Protein AF-A0A1Q6UJ00-F1 (afdb_monomer_lite)

Sequence (138 aa):
MRLLMGARNVKLKDIADATSCSISAVSTWKRGRLPRSYKTISKLARVLRVSEEFLVNGQNGCVVFANESAFGGKAEENRGEFSERAAAREVGLIFDALSMRASETADGYARLRERLLSAFPETAGCAGSPVAAETAEI

Structure (mmCIF, N/CA/C/O backbone):
data_AF-A0A1Q6UJ00-F1
#
_entry.id   AF-A0A1Q6UJ00-F1
#
loop_
_atom_site.group_PDB
_atom_site.id
_atom_site.type_symbol
_atom_site.label_atom_id
_atom_site.label_alt_id
_atom_site.label_comp_id
_atom_site.label_asym_id
_atom_site.label_entity_id
_atom_site.label_seq_id
_atom_site.pdbx_PDB_ins_code
_atom_site.Cartn_x
_atom_site.Cartn_y
_atom_site.Cartn_z
_atom_site.occupancy
_atom_site.B_iso_or_equiv
_atom_site.auth_seq_id
_atom_site.auth_comp_id
_atom_site.auth_asym_id
_atom_site.auth_atom_id
_atom_site.pdbx_PDB_model_num
ATOM 1 N N . MET A 1 1 ? 2.339 -0.827 -12.202 1.00 78.19 1 MET A N 1
ATOM 2 C CA . MET A 1 1 ? 2.736 0.009 -13.365 1.00 78.19 1 MET A CA 1
ATOM 3 C C . MET A 1 1 ? 1.602 0.209 -14.377 1.00 78.19 1 MET A C 1
ATOM 5 O O . MET A 1 1 ? 1.352 1.351 -14.736 1.00 78.19 1 MET A O 1
ATOM 9 N N . ARG A 1 2 ? 0.887 -0.847 -14.817 1.00 83.19 2 ARG A N 1
ATOM 10 C CA . ARG A 1 2 ? -0.216 -0.734 -15.807 1.00 83.19 2 ARG A CA 1
ATOM 11 C C . ARG A 1 2 ? -1.270 0.325 -15.441 1.00 83.19 2 ARG A C 1
ATOM 13 O O . ARG A 1 2 ? -1.608 1.147 -16.283 1.00 83.19 2 ARG A O 1
ATOM 20 N N . LEU A 1 3 ? -1.721 0.338 -14.184 1.00 83.25 3 LEU A N 1
ATOM 21 C CA . LEU A 1 3 ? -2.711 1.301 -13.684 1.00 83.25 3 LEU A CA 1
ATOM 22 C C . LEU A 1 3 ? -2.220 2.754 -13.766 1.00 83.25 3 LEU A C 1
ATOM 24 O O . LEU A 1 3 ? -2.943 3.614 -14.252 1.00 83.25 3 LEU A O 1
ATOM 28 N N . LEU A 1 4 ? -0.968 3.018 -13.378 1.00 85.94 4 LEU A N 1
ATOM 29 C CA . LEU A 1 4 ? -0.371 4.359 -13.460 1.00 85.94 4 LEU A CA 1
ATOM 30 C C . LEU A 1 4 ? -0.255 4.853 -14.906 1.00 85.94 4 LEU A C 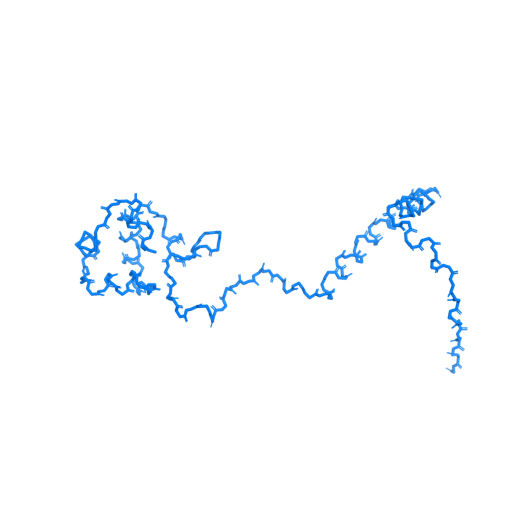1
ATOM 32 O O . LEU A 1 4 ? -0.458 6.034 -15.165 1.00 85.94 4 LEU A O 1
ATOM 36 N N . MET A 1 5 ? 0.054 3.952 -15.844 1.00 86.69 5 MET A N 1
ATOM 37 C CA . MET A 1 5 ? 0.098 4.284 -17.270 1.00 86.69 5 MET A CA 1
ATOM 38 C C . MET A 1 5 ? -1.290 4.647 -17.805 1.00 86.69 5 MET A C 1
ATOM 40 O O . MET A 1 5 ? -1.416 5.642 -18.511 1.00 86.69 5 MET A O 1
ATOM 44 N N . GLY A 1 6 ? -2.325 3.883 -17.431 1.00 84.25 6 GLY A N 1
ATOM 45 C CA . GLY A 1 6 ? -3.713 4.171 -17.804 1.00 84.25 6 GLY A CA 1
ATOM 46 C C . GLY A 1 6 ? -4.211 5.495 -17.224 1.00 84.25 6 GLY A C 1
ATOM 47 O O . GLY A 1 6 ? -4.695 6.343 -17.966 1.00 84.25 6 GLY A O 1
ATOM 48 N N . ALA A 1 7 ? -3.996 5.719 -15.925 1.00 85.81 7 ALA A N 1
ATOM 49 C CA . ALA A 1 7 ? -4.415 6.937 -15.231 1.00 85.81 7 ALA A CA 1
ATOM 50 C C . ALA A 1 7 ? -3.755 8.214 -15.781 1.00 85.81 7 ALA A C 1
ATOM 52 O O . ALA A 1 7 ? -4.310 9.301 -15.654 1.00 8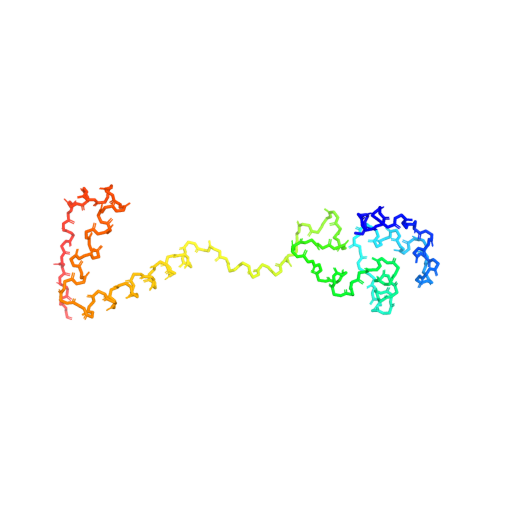5.81 7 ALA A O 1
ATOM 53 N N . ARG A 1 8 ? -2.565 8.098 -16.384 1.00 84.44 8 ARG A N 1
ATOM 54 C CA . ARG A 1 8 ? -1.801 9.239 -16.916 1.00 84.44 8 ARG A CA 1
ATOM 55 C C . ARG A 1 8 ? -1.739 9.292 -18.436 1.00 84.44 8 ARG A C 1
ATOM 57 O O . ARG A 1 8 ? -1.058 10.162 -18.968 1.00 84.44 8 ARG A O 1
ATOM 64 N N . ASN A 1 9 ? -2.427 8.377 -19.118 1.00 87.94 9 ASN A N 1
ATOM 65 C CA . ASN A 1 9 ? -2.415 8.248 -20.575 1.00 87.94 9 ASN A CA 1
ATOM 66 C C . ASN A 1 9 ? -0.986 8.197 -21.163 1.00 87.94 9 ASN A C 1
ATOM 68 O O . ASN A 1 9 ? -0.684 8.811 -22.182 1.00 87.94 9 ASN A O 1
ATOM 72 N N . VAL A 1 10 ? -0.084 7.480 -20.483 1.00 89.44 10 VAL A N 1
ATOM 73 C CA . VAL A 1 10 ? 1.325 7.346 -20.886 1.00 89.44 10 VAL A CA 1
ATOM 74 C C . VAL A 1 10 ? 1.518 6.025 -21.626 1.00 89.44 10 VAL A C 1
ATOM 76 O O . VAL A 1 10 ? 1.162 4.960 -21.110 1.00 89.44 10 VAL A O 1
ATOM 79 N N . LYS A 1 11 ? 2.130 6.059 -22.816 1.00 92.06 11 LYS A N 1
ATOM 80 C CA . LYS A 1 11 ? 2.432 4.857 -23.607 1.00 92.06 11 LYS A CA 1
ATOM 81 C C . LYS A 1 11 ? 3.821 4.311 -23.278 1.00 92.06 11 LYS A C 1
ATOM 83 O O . LYS A 1 11 ? 4.687 4.989 -22.736 1.00 92.06 11 LYS A O 1
ATOM 88 N N . LEU A 1 12 ? 4.059 3.047 -23.641 1.00 90.75 12 LEU A N 1
ATOM 89 C CA . LEU A 1 12 ? 5.365 2.395 -23.454 1.00 90.75 12 LEU A CA 1
ATOM 90 C C . LEU A 1 12 ? 6.505 3.153 -24.147 1.00 90.75 12 LEU A C 1
ATOM 92 O O . LEU A 1 12 ? 7.602 3.220 -23.600 1.00 90.75 12 LEU A O 1
ATOM 96 N N . LYS A 1 13 ? 6.228 3.719 -25.328 1.00 92.31 13 LYS A N 1
ATOM 97 C CA . LYS A 1 13 ? 7.190 4.505 -26.103 1.00 92.31 13 LYS A CA 1
ATOM 98 C C . LYS A 1 13 ? 7.609 5.772 -25.352 1.00 92.31 13 LYS A C 1
ATOM 100 O O . LYS A 1 13 ? 8.797 5.998 -25.188 1.00 92.31 13 LYS A O 1
ATOM 105 N N . ASP A 1 14 ? 6.653 6.500 -24.783 1.00 90.81 14 ASP A N 1
ATOM 106 C CA . ASP A 1 14 ? 6.925 7.738 -24.041 1.00 90.81 14 ASP A CA 1
ATOM 107 C C . ASP A 1 14 ? 7.828 7.483 -22.822 1.00 90.81 14 ASP A C 1
ATOM 109 O O . ASP A 1 14 ? 8.736 8.257 -22.524 1.00 90.81 14 ASP A O 1
ATOM 113 N N . ILE A 1 15 ? 7.624 6.354 -22.132 1.00 90.88 15 ILE A N 1
ATOM 114 C CA . ILE A 1 15 ? 8.477 5.943 -21.005 1.00 90.88 15 ILE A CA 1
ATOM 115 C C . ILE A 1 15 ? 9.867 5.535 -21.498 1.00 90.88 15 ILE A C 1
ATOM 117 O O . ILE A 1 15 ? 10.857 5.859 -20.844 1.00 90.88 15 ILE A O 1
ATOM 121 N N . ALA A 1 16 ? 9.958 4.825 -22.623 1.00 92.62 16 ALA A N 1
ATOM 122 C CA . ALA A 1 16 ? 11.230 4.416 -23.216 1.00 92.62 16 ALA A CA 1
ATOM 123 C C . ALA A 1 16 ? 12.077 5.641 -23.591 1.00 92.62 16 ALA A C 1
ATOM 125 O O . ALA A 1 16 ? 13.228 5.748 -23.160 1.00 92.62 16 ALA A O 1
ATOM 126 N N . ASP A 1 17 ? 11.461 6.609 -24.270 1.00 92.44 17 ASP A N 1
ATOM 127 C CA . ASP A 1 17 ? 12.096 7.857 -24.689 1.00 92.44 17 ASP A CA 1
ATOM 128 C C . ASP A 1 17 ? 12.554 8.672 -23.465 1.00 92.44 17 ASP A C 1
ATOM 130 O O . ASP A 1 17 ? 13.722 9.055 -23.358 1.00 92.44 17 ASP A O 1
ATOM 134 N N . ALA A 1 18 ? 11.683 8.842 -22.465 1.00 89.19 18 ALA A N 1
ATOM 135 C CA . ALA A 1 18 ? 11.997 9.615 -21.264 1.00 89.19 18 ALA A CA 1
ATOM 136 C C . ALA A 1 18 ? 13.030 8.947 -20.335 1.00 89.19 18 ALA A C 1
ATOM 138 O O . ALA A 1 18 ? 13.800 9.629 -19.654 1.00 89.19 18 ALA A O 1
ATOM 139 N N . THR A 1 19 ? 13.079 7.612 -20.289 1.00 89.69 19 THR A N 1
ATOM 140 C CA . THR A 1 19 ? 14.076 6.874 -19.493 1.00 89.69 19 THR A CA 1
ATOM 141 C C . THR A 1 19 ? 15.386 6.639 -20.244 1.00 89.69 19 THR A C 1
ATOM 143 O O . THR A 1 19 ? 16.394 6.322 -19.605 1.00 89.69 19 THR A O 1
ATOM 146 N N . SER A 1 20 ? 15.413 6.889 -21.558 1.00 90.56 20 SER A N 1
ATOM 147 C CA . SER A 1 20 ? 16.519 6.543 -22.462 1.00 90.56 20 SER A CA 1
ATOM 148 C C . SER A 1 20 ? 16.809 5.035 -22.453 1.00 90.56 20 SER A C 1
ATOM 150 O O . SER A 1 20 ? 17.962 4.611 -22.450 1.00 90.56 20 SER A O 1
ATOM 152 N N . CYS A 1 21 ? 15.753 4.223 -22.365 1.00 90.56 21 CYS A N 1
ATOM 153 C CA . CYS A 1 21 ? 15.822 2.765 -22.278 1.00 90.56 21 CYS A CA 1
ATOM 154 C C . CYS A 1 21 ? 15.016 2.121 -23.408 1.00 90.56 21 CYS A C 1
ATOM 156 O O . CYS A 1 21 ? 14.133 2.741 -23.991 1.00 90.56 21 CYS A O 1
ATOM 158 N N . SER A 1 22 ? 15.290 0.852 -23.715 1.00 92.25 22 SER A N 1
ATOM 159 C CA . SER A 1 22 ? 14.559 0.146 -24.767 1.00 92.25 22 SER A CA 1
ATOM 160 C C . SER A 1 22 ? 13.097 -0.112 -24.384 1.00 92.25 22 SER A C 1
ATOM 162 O O . SER A 1 22 ? 12.766 -0.360 -23.221 1.00 92.25 22 SER A O 1
ATOM 164 N N . ILE A 1 23 ? 12.213 -0.172 -25.384 1.00 91.06 23 ILE A N 1
ATOM 165 C CA . ILE A 1 23 ? 10.806 -0.573 -25.192 1.00 91.06 23 ILE A CA 1
ATOM 166 C C . ILE A 1 23 ? 10.717 -1.967 -24.545 1.00 91.06 23 ILE A C 1
ATOM 168 O O . ILE A 1 23 ? 9.839 -2.212 -23.717 1.00 91.06 23 ILE A O 1
ATOM 172 N N . SER A 1 24 ? 11.655 -2.872 -24.854 1.00 90.31 24 SER A N 1
ATOM 173 C CA . SER A 1 24 ? 11.743 -4.197 -24.226 1.00 90.31 24 SER A CA 1
ATOM 174 C C . SER A 1 24 ? 12.031 -4.125 -22.721 1.00 90.31 24 SER A C 1
ATOM 176 O O . SER A 1 24 ? 11.422 -4.869 -21.944 1.00 90.31 24 SER A O 1
ATOM 178 N N . ALA A 1 25 ? 12.886 -3.195 -22.283 1.00 89.12 25 ALA A N 1
ATOM 179 C CA . ALA A 1 25 ? 13.145 -2.950 -20.868 1.00 89.12 25 ALA A CA 1
ATOM 180 C C . ALA A 1 25 ? 11.880 -2.429 -20.172 1.00 89.12 25 ALA A C 1
ATOM 182 O O . ALA A 1 25 ? 11.441 -3.012 -19.180 1.00 89.12 25 ALA A O 1
ATOM 183 N N . VAL A 1 26 ? 11.212 -1.427 -20.754 1.00 90.25 26 VAL A N 1
ATOM 184 C CA . VAL A 1 26 ? 9.955 -0.884 -20.210 1.00 90.25 26 VAL A CA 1
ATOM 185 C C . VAL A 1 26 ? 8.854 -1.945 -20.155 1.00 90.25 26 VAL A C 1
ATOM 187 O O . VAL A 1 26 ? 8.136 -2.047 -19.161 1.00 90.25 26 VAL A O 1
ATOM 190 N N . SER A 1 27 ? 8.733 -2.792 -21.179 1.00 89.56 27 SER A N 1
ATOM 191 C CA . SER A 1 27 ? 7.776 -3.904 -21.183 1.00 89.56 27 SER A CA 1
ATOM 192 C C . SER A 1 27 ? 8.070 -4.933 -20.090 1.00 89.56 27 SER A C 1
ATOM 194 O O . SER A 1 27 ? 7.157 -5.605 -19.608 1.00 89.56 27 SER A O 1
ATOM 196 N N . THR A 1 28 ? 9.333 -5.087 -19.703 1.00 88.75 28 THR A N 1
ATOM 197 C CA . THR A 1 28 ? 9.737 -5.945 -18.583 1.00 88.75 28 THR A CA 1
ATOM 198 C C . THR A 1 28 ? 9.341 -5.307 -17.252 1.00 88.75 28 THR A C 1
ATOM 200 O O . THR A 1 28 ? 8.811 -5.989 -16.377 1.00 88.75 28 THR A O 1
ATOM 203 N N . TRP A 1 29 ? 9.464 -3.985 -17.127 1.00 89.69 29 TRP A N 1
ATOM 204 C CA . TRP A 1 29 ? 9.005 -3.258 -15.940 1.00 89.69 29 TRP A CA 1
ATOM 205 C C . TRP A 1 29 ? 7.483 -3.236 -15.808 1.00 89.69 29 TRP A C 1
ATOM 207 O O . TRP A 1 29 ? 6.948 -3.426 -14.718 1.00 89.69 29 TRP A O 1
ATOM 217 N N . LYS A 1 30 ? 6.759 -3.122 -16.928 1.00 86.56 30 LYS A N 1
ATOM 218 C CA . LYS A 1 30 ? 5.290 -3.213 -16.962 1.00 86.56 30 LYS A CA 1
ATOM 219 C C . LYS A 1 30 ? 4.774 -4.554 -16.434 1.00 86.56 30 LYS A C 1
ATOM 221 O O . LYS A 1 30 ? 3.661 -4.595 -15.914 1.00 86.56 30 LYS A O 1
ATOM 226 N N . ARG A 1 31 ? 5.577 -5.616 -16.561 1.00 85.56 31 ARG A N 1
ATOM 227 C CA . ARG A 1 31 ? 5.322 -6.964 -16.027 1.00 85.56 31 ARG A CA 1
ATOM 228 C C . ARG A 1 31 ? 5.748 -7.141 -14.566 1.00 85.56 31 ARG A C 1
ATOM 230 O O . ARG A 1 31 ? 5.626 -8.234 -14.041 1.00 85.56 31 ARG A O 1
ATOM 237 N N . GLY A 1 32 ? 6.232 -6.087 -13.911 1.00 81.69 32 GLY A N 1
ATOM 238 C CA . GLY A 1 32 ? 6.515 -6.106 -12.479 1.00 81.69 32 GLY A CA 1
ATOM 239 C C . GLY A 1 32 ? 7.985 -6.233 -12.100 1.00 81.69 32 GLY A C 1
ATOM 240 O O . GLY A 1 32 ? 8.282 -6.427 -10.928 1.00 81.69 32 GLY A O 1
ATOM 241 N N . ARG A 1 33 ? 8.926 -6.115 -13.045 1.00 84.31 33 ARG A N 1
ATOM 242 C CA . ARG A 1 33 ? 10.356 -6.078 -12.708 1.00 84.31 33 ARG A CA 1
ATOM 243 C C . ARG A 1 33 ? 10.800 -4.657 -12.359 1.00 84.31 33 ARG A C 1
ATOM 245 O O . ARG A 1 33 ? 10.650 -3.756 -13.178 1.00 84.31 33 ARG A O 1
ATOM 252 N N . LEU A 1 34 ? 11.425 -4.465 -11.201 1.00 84.12 34 LEU A N 1
ATOM 253 C CA . LEU A 1 34 ? 12.022 -3.175 -10.854 1.00 84.12 34 LEU A CA 1
ATOM 254 C C . LEU A 1 34 ? 13.285 -2.902 -11.709 1.00 84.12 34 LEU A C 1
ATOM 256 O O . LEU A 1 34 ? 14.094 -3.818 -11.916 1.00 84.12 34 LEU A O 1
ATOM 260 N N . PRO A 1 35 ? 13.490 -1.670 -12.212 1.00 85.75 35 PRO A N 1
ATOM 261 C CA . PRO A 1 35 ? 14.757 -1.270 -12.821 1.00 85.75 35 PRO A CA 1
ATOM 262 C C . PRO A 1 35 ? 15.931 -1.404 -11.835 1.00 85.75 35 PRO A C 1
ATOM 264 O O . PRO A 1 35 ? 15.804 -1.049 -10.670 1.00 85.75 35 PRO A O 1
ATOM 267 N N . ARG A 1 36 ? 17.103 -1.866 -12.301 1.00 82.94 36 ARG A N 1
ATOM 268 C CA . ARG A 1 36 ? 18.305 -2.028 -11.447 1.00 82.94 36 ARG A CA 1
ATOM 269 C C . ARG A 1 36 ? 18.963 -0.709 -11.038 1.00 82.94 36 ARG A C 1
ATOM 271 O O . ARG A 1 36 ? 19.661 -0.655 -10.037 1.00 82.94 36 ARG A O 1
ATOM 278 N N . SER A 1 37 ? 18.812 0.329 -11.855 1.00 87.38 37 SER A N 1
ATOM 279 C 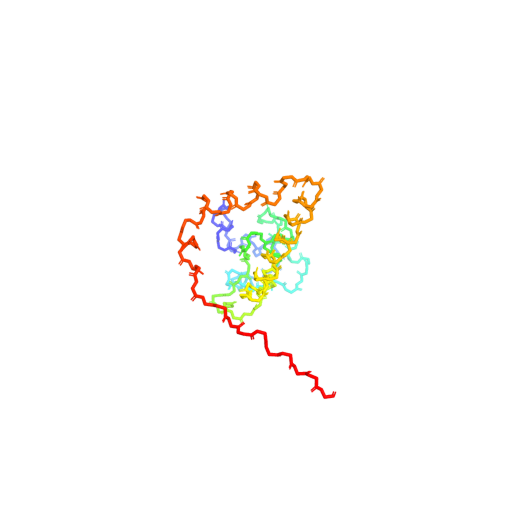CA . SER A 1 37 ? 19.471 1.615 -11.638 1.00 87.38 37 SER A CA 1
ATOM 280 C C . SER A 1 37 ? 18.512 2.590 -10.973 1.00 87.38 37 SER A C 1
ATOM 282 O O . SER A 1 37 ? 17.467 2.906 -11.546 1.00 87.38 37 SER A O 1
ATOM 284 N N . TYR A 1 38 ? 18.915 3.140 -9.826 1.00 87.75 38 TYR A N 1
ATOM 285 C CA . TYR A 1 38 ? 18.154 4.177 -9.129 1.00 87.75 38 TYR A CA 1
ATOM 286 C C . TYR A 1 38 ? 17.874 5.390 -10.028 1.00 87.75 38 TYR A C 1
ATOM 288 O O . TYR A 1 38 ? 16.751 5.868 -10.103 1.00 87.75 38 TYR A O 1
ATOM 296 N N . LYS A 1 39 ? 18.848 5.793 -10.855 1.00 89.50 39 LYS A N 1
ATOM 297 C CA . LYS A 1 39 ? 18.681 6.858 -11.862 1.00 89.50 39 LYS A CA 1
ATOM 298 C C . LYS A 1 39 ? 17.514 6.589 -12.820 1.00 89.50 39 LYS A C 1
ATOM 300 O O . LYS A 1 39 ? 16.850 7.520 -13.268 1.00 89.50 39 LYS A O 1
ATOM 305 N N . THR A 1 40 ? 17.264 5.322 -13.149 1.00 90.38 40 THR A N 1
ATOM 306 C CA . THR A 1 40 ? 16.133 4.923 -14.001 1.00 90.38 40 THR A CA 1
ATOM 307 C C . THR A 1 40 ? 14.818 4.987 -13.230 1.00 90.38 40 THR A C 1
ATOM 309 O O . THR A 1 40 ? 13.831 5.470 -13.778 1.00 90.38 40 THR A O 1
ATOM 312 N N . ILE A 1 41 ? 14.819 4.581 -11.956 1.00 90.50 41 ILE A N 1
ATOM 313 C CA . ILE A 1 41 ? 13.668 4.710 -11.050 1.00 90.50 41 ILE A CA 1
ATOM 314 C C . ILE A 1 41 ? 13.271 6.186 -10.911 1.00 90.50 41 ILE A C 1
ATOM 316 O O . ILE A 1 41 ? 12.107 6.507 -11.131 1.00 90.50 41 ILE A O 1
ATOM 320 N N . SER A 1 42 ? 14.227 7.096 -10.695 1.00 90.44 42 SER A N 1
ATOM 321 C CA . SER A 1 42 ? 13.982 8.545 -10.628 1.00 90.44 42 SER A CA 1
ATOM 322 C C . SER A 1 42 ? 13.349 9.115 -11.895 1.00 90.44 42 SER A C 1
ATOM 324 O O . SER A 1 42 ? 12.371 9.862 -11.841 1.00 90.44 42 SER A O 1
ATOM 326 N N . LYS A 1 43 ? 13.872 8.760 -13.077 1.00 92.38 43 LYS A N 1
ATOM 327 C CA . LYS A 1 43 ? 13.277 9.197 -14.352 1.00 92.38 43 LYS A CA 1
ATOM 328 C C . LYS A 1 43 ? 11.849 8.673 -14.507 1.00 92.38 43 LYS A C 1
ATOM 330 O O . LYS A 1 43 ? 10.960 9.400 -14.938 1.00 92.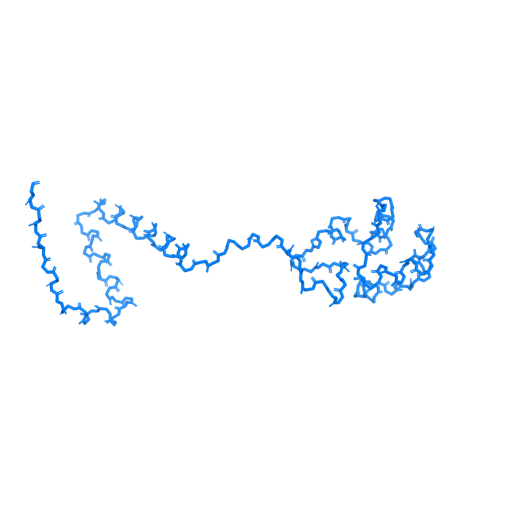38 43 LYS A O 1
ATOM 335 N N . LEU A 1 44 ? 11.628 7.418 -14.136 1.00 89.88 44 LEU A N 1
ATOM 336 C CA . LEU A 1 44 ? 10.339 6.756 -14.261 1.00 89.88 44 LEU A CA 1
ATOM 337 C C . LEU A 1 44 ? 9.310 7.336 -13.275 1.00 89.88 44 LEU A C 1
ATOM 339 O O . LEU A 1 44 ? 8.164 7.553 -13.661 1.00 89.88 44 LEU A O 1
ATOM 343 N N . ALA A 1 45 ? 9.734 7.694 -12.060 1.00 90.38 45 ALA A N 1
ATOM 344 C CA . ALA A 1 45 ? 8.943 8.426 -11.071 1.00 90.38 45 ALA A CA 1
ATOM 345 C C . ALA A 1 45 ? 8.459 9.776 -11.617 1.00 90.38 45 ALA A C 1
ATOM 347 O O . ALA A 1 45 ? 7.276 10.094 -11.512 1.00 90.38 45 ALA A O 1
ATOM 348 N N . ARG A 1 46 ? 9.338 10.526 -12.299 1.00 90.19 46 ARG A N 1
ATOM 349 C CA . ARG A 1 46 ? 8.991 11.807 -12.942 1.00 90.19 46 ARG A CA 1
ATOM 350 C C . ARG A 1 46 ? 7.962 11.643 -14.057 1.00 90.19 46 ARG A C 1
ATOM 352 O O . ARG A 1 46 ? 6.979 12.379 -14.087 1.00 90.19 46 ARG A O 1
ATOM 359 N N . VAL A 1 47 ? 8.153 10.665 -14.944 1.00 89.81 47 VAL A N 1
ATOM 360 C CA . VAL A 1 47 ? 7.218 10.388 -16.054 1.00 89.81 47 VAL A CA 1
ATOM 361 C C . VAL A 1 47 ? 5.854 9.959 -15.521 1.00 89.81 47 VAL A C 1
ATOM 363 O O . VAL A 1 47 ? 4.816 10.421 -15.987 1.00 89.81 47 VAL A O 1
ATOM 366 N N . LEU A 1 48 ? 5.852 9.116 -14.490 1.00 87.94 48 LEU A N 1
ATOM 367 C CA . LEU A 1 48 ? 4.643 8.656 -13.819 1.00 87.94 48 LEU A CA 1
ATOM 368 C C . LEU A 1 48 ? 4.172 9.612 -12.712 1.00 87.94 48 LEU A C 1
ATOM 370 O O . LEU A 1 48 ? 3.305 9.208 -11.952 1.00 87.94 48 LEU A O 1
ATOM 374 N N . ARG A 1 49 ? 4.735 10.826 -12.593 1.00 88.56 49 ARG A N 1
ATOM 375 C CA . ARG A 1 49 ? 4.573 11.823 -11.506 1.00 88.56 49 ARG A CA 1
ATOM 376 C C . ARG A 1 49 ? 4.200 11.246 -10.128 1.00 88.56 49 ARG A C 1
ATOM 378 O O . ARG A 1 49 ? 3.231 11.681 -9.503 1.00 88.56 49 ARG A O 1
ATOM 385 N N . VAL A 1 50 ? 4.933 10.236 -9.687 1.00 88.50 50 VAL A N 1
ATOM 386 C CA . VAL A 1 50 ? 4.827 9.622 -8.354 1.00 88.50 50 VAL A CA 1
ATOM 387 C C . VAL A 1 50 ? 6.150 9.793 -7.618 1.00 88.50 50 VAL A C 1
ATOM 389 O O . VAL A 1 50 ? 7.156 10.129 -8.241 1.00 88.50 50 VAL A O 1
ATOM 392 N N . SER A 1 51 ? 6.165 9.568 -6.305 1.00 88.19 51 SER A N 1
ATOM 393 C CA . SER A 1 51 ? 7.421 9.527 -5.560 1.00 88.19 51 SER A CA 1
ATOM 394 C C . SER A 1 51 ? 8.234 8.280 -5.919 1.00 88.19 51 SER A C 1
ATOM 396 O O . SER A 1 51 ? 7.699 7.242 -6.319 1.00 88.19 51 SER A O 1
ATOM 398 N N . GLU A 1 52 ? 9.552 8.389 -5.780 1.00 88.69 52 GLU A N 1
ATOM 399 C CA . GLU A 1 52 ? 10.476 7.263 -5.954 1.00 88.69 52 GLU A CA 1
ATOM 400 C C . GLU A 1 52 ? 10.198 6.179 -4.902 1.00 88.69 52 GLU A C 1
ATOM 402 O O . GLU A 1 52 ? 10.141 4.997 -5.233 1.00 88.69 52 GLU A O 1
ATOM 407 N N . GLU A 1 53 ? 9.898 6.591 -3.668 1.00 85.06 53 GLU A N 1
ATOM 408 C CA . GLU A 1 53 ? 9.502 5.704 -2.569 1.00 85.06 53 GLU A CA 1
ATOM 409 C C . GLU A 1 53 ? 8.247 4.891 -2.898 1.00 85.06 53 GLU A C 1
ATOM 411 O O . GLU A 1 53 ? 8.223 3.685 -2.672 1.00 85.06 53 GLU A O 1
ATOM 416 N N . PHE A 1 54 ? 7.234 5.505 -3.518 1.00 85.00 54 PHE A N 1
ATOM 417 C CA . PHE A 1 54 ? 6.022 4.801 -3.941 1.00 85.00 54 PHE A CA 1
ATOM 418 C C . PHE A 1 54 ? 6.313 3.721 -4.993 1.00 85.00 54 PHE A C 1
ATOM 420 O O . PHE A 1 54 ? 5.677 2.668 -5.012 1.00 85.00 54 PHE A O 1
ATOM 427 N N . LEU A 1 55 ? 7.282 3.964 -5.878 1.00 84.12 55 LEU A N 1
ATOM 428 C CA . LEU A 1 55 ? 7.692 2.986 -6.882 1.00 84.12 55 LEU A CA 1
ATOM 429 C C . LEU A 1 55 ? 8.442 1.797 -6.276 1.00 84.12 55 LEU A C 1
ATOM 431 O O . LEU A 1 55 ? 8.266 0.684 -6.765 1.00 84.12 55 LEU A O 1
ATOM 435 N N . VAL A 1 56 ? 9.274 2.023 -5.258 1.00 83.19 56 VAL A N 1
ATOM 436 C CA . VAL A 1 56 ? 10.126 0.981 -4.664 1.00 83.19 56 VAL A CA 1
ATOM 437 C C . VAL A 1 56 ? 9.396 0.214 -3.563 1.00 83.19 56 VAL A C 1
ATOM 439 O O . VAL A 1 56 ? 9.363 -1.013 -3.601 1.00 83.19 56 VAL A O 1
ATOM 442 N N . ASN A 1 57 ? 8.779 0.929 -2.623 1.00 80.44 57 ASN A N 1
ATOM 443 C CA . ASN A 1 57 ? 8.198 0.353 -1.409 1.00 80.44 57 ASN A CA 1
ATOM 444 C C . ASN A 1 57 ? 6.698 0.062 -1.560 1.00 80.44 57 ASN A C 1
ATOM 446 O O . ASN A 1 57 ? 6.136 -0.725 -0.802 1.00 80.44 57 ASN A O 1
ATOM 450 N N . GLY A 1 58 ? 6.039 0.678 -2.546 1.00 74.56 58 GLY A N 1
ATOM 451 C CA . GLY A 1 58 ? 4.582 0.686 -2.612 1.00 74.56 58 GLY A CA 1
ATOM 452 C C . GLY A 1 58 ? 3.962 1.521 -1.487 1.00 74.56 58 GLY A C 1
ATOM 453 O O . GLY A 1 58 ? 4.651 2.087 -0.642 1.00 74.56 58 GLY A O 1
ATOM 454 N N . GLN A 1 59 ? 2.636 1.629 -1.484 1.00 73.06 59 GLN A N 1
ATOM 455 C CA . GLN A 1 59 ? 1.896 2.331 -0.432 1.00 73.06 59 GLN A CA 1
ATOM 456 C C . GLN A 1 59 ? 0.594 1.583 -0.160 1.00 73.06 59 GLN A C 1
ATOM 458 O O . GLN A 1 59 ? -0.061 1.115 -1.093 1.00 73.06 59 GLN A O 1
ATOM 463 N N . ASN A 1 60 ? 0.243 1.421 1.118 1.00 64.00 60 ASN A N 1
ATOM 464 C CA . ASN A 1 60 ? -0.958 0.707 1.571 1.00 64.00 60 ASN A CA 1
ATOM 465 C C . ASN A 1 60 ? -1.078 -0.727 1.004 1.00 64.00 60 ASN A C 1
ATOM 467 O O . ASN A 1 60 ? -2.155 -1.152 0.596 1.00 64.00 60 ASN A O 1
ATOM 471 N N . GLY A 1 61 ? 0.040 -1.459 0.914 1.00 62.72 61 GLY A N 1
ATOM 472 C CA . GLY A 1 61 ? 0.075 -2.827 0.372 1.00 62.72 61 GLY A CA 1
ATOM 473 C C . GLY A 1 61 ? 0.000 -2.924 -1.159 1.00 62.72 61 GLY A C 1
ATOM 474 O O . GLY A 1 61 ? 0.028 -4.023 -1.706 1.00 62.72 61 GLY A O 1
ATOM 475 N N . CYS A 1 62 ? -0.056 -1.795 -1.873 1.00 63.97 62 CYS A N 1
ATOM 476 C CA . CYS A 1 62 ? -0.040 -1.762 -3.332 1.00 63.97 62 CYS A CA 1
ATOM 477 C C . CYS A 1 62 ? 1.390 -1.564 -3.850 1.00 63.97 62 CYS A C 1
ATOM 479 O O . CYS A 1 62 ? 1.926 -0.453 -3.823 1.00 63.97 62 CYS A O 1
ATOM 481 N N . VAL A 1 63 ? 2.010 -2.639 -4.344 1.00 73.75 63 VAL A N 1
ATOM 482 C CA . VAL A 1 63 ? 3.339 -2.587 -4.969 1.00 73.75 63 VAL A CA 1
ATOM 483 C C . VAL A 1 63 ? 3.194 -2.338 -6.471 1.00 73.75 63 VAL A C 1
ATOM 485 O O . VAL A 1 63 ? 2.494 -3.055 -7.188 1.00 73.75 63 VAL A O 1
ATOM 488 N N . VAL A 1 64 ? 3.879 -1.313 -6.984 1.00 75.44 64 VAL A N 1
ATOM 489 C CA . VAL A 1 64 ? 3.782 -0.915 -8.399 1.00 75.44 64 VAL A CA 1
ATOM 490 C C . VAL A 1 64 ? 4.448 -1.935 -9.330 1.00 75.44 64 VAL A C 1
ATOM 492 O O . VAL A 1 64 ? 3.988 -2.112 -10.467 1.00 75.44 64 VAL A O 1
ATOM 495 N N . PHE A 1 65 ? 5.508 -2.595 -8.861 1.00 77.94 65 PHE A N 1
ATOM 496 C CA . PHE A 1 65 ? 6.265 -3.617 -9.580 1.00 77.94 65 PHE A CA 1
ATOM 497 C C . PHE A 1 65 ? 6.142 -4.965 -8.868 1.00 77.94 65 PHE A C 1
ATOM 499 O O . PHE A 1 65 ? 7.014 -5.355 -8.102 1.00 77.94 65 PHE A O 1
ATOM 506 N N . ALA A 1 66 ? 5.047 -5.674 -9.125 1.00 64.25 66 ALA A N 1
ATOM 507 C CA . ALA A 1 66 ? 4.876 -7.061 -8.716 1.00 64.25 66 ALA A CA 1
ATOM 508 C C . ALA A 1 66 ? 4.713 -7.916 -9.971 1.00 64.25 66 ALA A C 1
ATOM 510 O O . ALA A 1 66 ? 3.899 -7.593 -10.842 1.00 64.25 66 ALA A O 1
ATOM 511 N N . ASN A 1 67 ? 5.526 -8.967 -10.098 1.00 62.72 67 ASN A N 1
ATOM 512 C CA . ASN A 1 67 ? 5.265 -9.986 -11.106 1.00 62.72 67 ASN A CA 1
ATOM 513 C C . ASN A 1 67 ? 4.033 -10.787 -10.671 1.00 62.72 67 ASN A C 1
ATOM 515 O O . ASN A 1 67 ? 3.843 -11.020 -9.479 1.00 62.72 67 ASN A O 1
ATOM 519 N N . GLU A 1 68 ? 3.242 -11.268 -11.627 1.00 55.41 68 GLU A N 1
ATOM 520 C CA . GLU A 1 68 ? 2.078 -12.128 -11.351 1.00 55.41 68 GLU A CA 1
ATOM 521 C C . GLU A 1 68 ? 2.499 -13.455 -10.669 1.00 55.41 68 GLU A C 1
ATOM 523 O O . GLU A 1 68 ? 1.673 -14.138 -10.079 1.00 55.41 68 GLU A O 1
ATOM 528 N N . SER A 1 69 ? 3.804 -13.770 -10.646 1.00 46.81 69 SER A N 1
ATOM 529 C CA . SER A 1 69 ? 4.408 -14.917 -9.953 1.00 46.81 69 SER A CA 1
ATOM 530 C C . SER A 1 69 ? 5.103 -14.588 -8.617 1.00 46.81 69 SER A C 1
ATOM 532 O O . SER A 1 69 ? 5.915 -15.386 -8.156 1.00 46.81 69 SER A O 1
ATOM 534 N N . ALA A 1 70 ? 4.880 -13.410 -8.023 1.00 44.09 70 ALA A N 1
ATOM 535 C CA . ALA A 1 70 ? 5.528 -13.003 -6.766 1.00 44.09 70 ALA A CA 1
ATOM 536 C C . ALA A 1 70 ? 4.577 -12.957 -5.556 1.00 44.09 70 ALA A C 1
ATOM 538 O O . ALA A 1 70 ? 4.927 -12.388 -4.524 1.00 44.09 70 ALA A O 1
ATOM 539 N N . PHE A 1 71 ? 3.412 -13.609 -5.629 1.00 39.84 71 PHE A N 1
ATOM 540 C CA . PHE A 1 71 ? 2.677 -14.016 -4.425 1.00 39.84 71 PHE A CA 1
ATOM 541 C C . PHE A 1 71 ? 3.380 -15.243 -3.816 1.00 39.84 71 PHE A C 1
ATOM 543 O O . PHE A 1 71 ? 2.925 -16.374 -3.920 1.00 39.84 71 PHE A O 1
ATOM 550 N N . GLY A 1 72 ? 4.586 -15.028 -3.292 1.00 43.38 72 GLY A N 1
ATOM 551 C CA . GLY A 1 72 ? 5.451 -16.106 -2.811 1.00 43.38 72 GLY A CA 1
ATOM 552 C C . GLY A 1 72 ? 6.791 -15.623 -2.265 1.00 43.38 72 GLY A C 1
ATOM 553 O O . GLY A 1 72 ? 7.804 -16.288 -2.447 1.00 43.38 72 GLY A O 1
ATOM 554 N N . GLY A 1 73 ? 6.836 -14.442 -1.646 1.00 36.25 73 GLY A N 1
ATOM 555 C CA . GLY A 1 73 ? 8.086 -13.912 -1.111 1.00 36.25 73 GLY A CA 1
ATOM 556 C C . GLY A 1 73 ? 7.888 -12.654 -0.289 1.00 36.25 73 GLY A C 1
ATOM 557 O O . GLY A 1 73 ? 8.057 -11.561 -0.812 1.00 36.25 73 GLY A O 1
ATOM 558 N N . LYS A 1 74 ? 7.539 -12.863 0.984 1.00 39.12 74 LYS A N 1
ATOM 559 C CA . LYS A 1 74 ? 7.730 -11.959 2.125 1.00 39.12 74 LYS A CA 1
ATOM 560 C C . LYS A 1 74 ? 7.456 -10.488 1.810 1.00 39.12 74 LYS A C 1
ATOM 562 O O . LYS A 1 74 ? 8.372 -9.685 1.644 1.00 39.12 74 LYS A O 1
ATOM 567 N N . ALA A 1 75 ? 6.176 -10.123 1.865 1.00 40.50 75 ALA A N 1
ATOM 568 C CA . ALA A 1 75 ? 5.878 -8.890 2.572 1.00 40.50 75 ALA A CA 1
ATOM 569 C C . ALA A 1 75 ? 6.645 -8.970 3.901 1.00 40.50 75 ALA A C 1
ATOM 571 O O . ALA A 1 75 ? 6.572 -9.998 4.580 1.00 40.50 75 ALA A O 1
ATOM 572 N N . GLU A 1 76 ? 7.392 -7.929 4.263 1.00 45.25 76 GLU A N 1
ATOM 573 C CA . GLU A 1 76 ? 7.501 -7.610 5.680 1.00 45.25 76 GLU A CA 1
ATOM 574 C C . GLU A 1 76 ? 6.080 -7.331 6.154 1.00 45.25 76 GLU A C 1
ATOM 576 O O . GLU A 1 76 ? 5.568 -6.214 6.193 1.00 45.25 76 GLU A O 1
ATOM 581 N N . GLU A 1 77 ? 5.407 -8.428 6.438 1.00 44.12 77 GLU A N 1
ATOM 582 C CA . GLU A 1 77 ? 4.325 -8.505 7.357 1.00 44.12 77 GLU A CA 1
ATOM 583 C C . GLU A 1 77 ? 4.967 -8.249 8.725 1.00 44.12 77 GLU A C 1
ATOM 585 O O . GLU A 1 77 ? 5.195 -9.149 9.514 1.00 44.12 77 GLU A O 1
ATOM 590 N N . ASN A 1 78 ? 5.203 -6.973 9.033 1.00 40.56 78 ASN A N 1
ATOM 591 C CA . ASN A 1 78 ? 4.951 -6.484 10.384 1.00 40.56 78 ASN A CA 1
ATOM 592 C C . ASN A 1 78 ? 3.425 -6.412 10.603 1.00 40.56 78 ASN A C 1
ATOM 594 O O . ASN A 1 78 ? 2.890 -5.431 11.109 1.00 40.56 78 ASN A O 1
ATOM 598 N N . ARG A 1 79 ? 2.682 -7.451 10.207 1.00 45.56 79 ARG A N 1
ATOM 599 C CA . ARG A 1 79 ? 1.630 -7.935 11.084 1.00 45.56 79 ARG A CA 1
ATOM 600 C C . ARG A 1 79 ? 2.392 -8.934 11.920 1.00 45.56 79 ARG A C 1
ATOM 602 O O . ARG A 1 79 ? 2.804 -9.965 11.401 1.00 45.56 79 ARG A O 1
ATOM 609 N N . GLY A 1 80 ? 2.667 -8.581 13.175 1.00 43.78 80 GLY A N 1
ATOM 610 C CA . GLY A 1 80 ? 3.069 -9.603 14.128 1.00 43.78 80 GLY A CA 1
ATOM 611 C C . GLY A 1 80 ? 2.150 -10.787 13.885 1.00 43.78 80 GLY A C 1
ATOM 612 O O . GLY A 1 80 ? 0.938 -10.574 13.771 1.00 43.78 80 GLY A O 1
ATOM 613 N N . GLU A 1 81 ? 2.736 -11.965 13.644 1.00 46.72 81 GLU A N 1
ATOM 614 C CA . GLU A 1 81 ? 1.995 -13.217 13.584 1.00 46.72 81 GLU A CA 1
ATOM 615 C C . GLU A 1 81 ? 0.915 -13.093 14.644 1.00 46.72 81 GLU A C 1
ATOM 617 O O . GLU A 1 81 ? 1.233 -12.982 15.834 1.00 46.72 81 GLU A O 1
ATOM 622 N N . PHE A 1 82 ? -0.348 -13.012 14.221 1.00 51.81 82 PHE A N 1
ATOM 623 C CA . PHE A 1 82 ? -1.469 -13.036 15.146 1.00 51.81 82 PHE A CA 1
ATOM 624 C C . PHE A 1 82 ? -1.577 -14.490 15.599 1.00 51.81 82 PHE A C 1
ATOM 626 O O . PHE A 1 82 ? -2.494 -15.232 15.268 1.00 51.81 82 PHE A O 1
ATOM 633 N N . SER A 1 83 ? -0.523 -14.933 16.278 1.00 56.41 83 SER A N 1
ATOM 634 C CA . SER A 1 83 ? -0.482 -16.144 17.035 1.00 56.41 83 SER A CA 1
ATOM 635 C C . SER A 1 83 ? -1.545 -15.942 18.088 1.00 56.41 83 SER A C 1
ATOM 637 O O . SER A 1 83 ? -1.559 -14.936 18.797 1.00 56.41 83 SER A O 1
ATOM 639 N N . GLU A 1 84 ? -2.428 -16.911 18.217 1.00 61.97 84 GLU A N 1
ATOM 640 C CA . GLU A 1 84 ? -3.373 -17.008 19.323 1.00 61.97 84 GLU A CA 1
ATOM 641 C C . GLU A 1 84 ? -2.679 -16.763 20.681 1.00 61.97 84 GLU A C 1
ATOM 643 O O . GLU A 1 84 ? -3.240 -16.173 21.600 1.00 61.97 84 GLU A O 1
ATOM 648 N N . ARG A 1 85 ? -1.381 -17.088 20.761 1.00 60.47 85 ARG A N 1
ATOM 649 C CA . ARG A 1 85 ? -0.499 -16.819 21.898 1.00 60.47 85 ARG A CA 1
ATOM 650 C C . ARG A 1 85 ? -0.147 -15.340 22.103 1.00 60.47 85 ARG A C 1
ATOM 652 O O . ARG A 1 85 ? 0.076 -14.940 23.240 1.00 60.47 85 ARG A O 1
ATOM 659 N N . ALA A 1 86 ? -0.053 -14.544 21.041 1.00 62.31 86 ALA A N 1
ATOM 660 C CA . ALA A 1 86 ? 0.140 -13.095 21.108 1.00 62.31 86 ALA A CA 1
ATOM 661 C C . ALA A 1 86 ? -1.161 -12.391 21.519 1.00 62.31 86 ALA A C 1
ATOM 663 O O . ALA A 1 86 ? -1.143 -11.585 22.445 1.00 62.31 86 ALA A O 1
ATOM 664 N N . ALA A 1 87 ? -2.297 -12.792 20.941 1.00 67.88 87 ALA A N 1
ATOM 665 C CA . ALA A 1 87 ? -3.611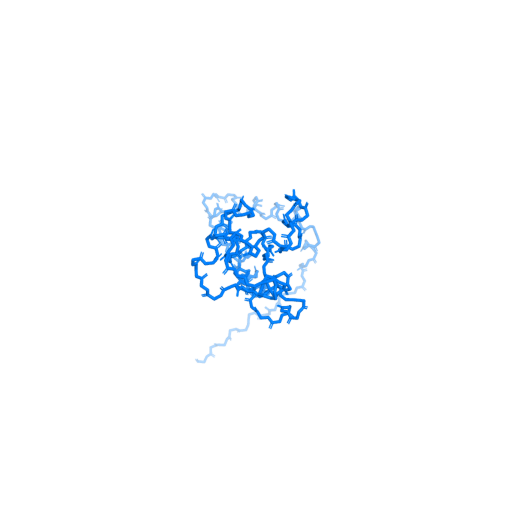 -12.293 21.347 1.00 67.88 87 ALA A CA 1
ATOM 666 C C . ALA A 1 87 ? -3.908 -12.602 22.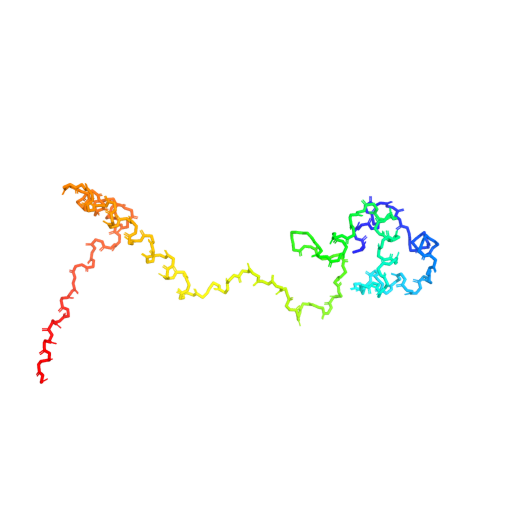828 1.00 67.88 87 ALA A C 1
ATOM 668 O O . ALA A 1 87 ? -4.338 -11.726 23.572 1.00 67.88 87 ALA A O 1
ATOM 669 N N . ALA A 1 88 ? -3.594 -13.816 23.297 1.00 69.50 88 ALA A N 1
ATOM 670 C CA . ALA A 1 88 ? -3.738 -14.181 24.707 1.00 69.50 88 ALA A CA 1
ATOM 671 C C . ALA A 1 88 ? -2.862 -13.323 25.641 1.00 69.50 88 ALA A C 1
ATOM 673 O O . ALA A 1 88 ? -3.294 -12.973 26.739 1.00 69.50 88 ALA A O 1
ATOM 674 N N . ARG A 1 89 ? -1.648 -12.949 25.206 1.00 73.56 89 ARG A N 1
ATOM 675 C CA . ARG A 1 89 ? -0.776 -12.035 25.965 1.00 73.56 89 ARG A CA 1
ATOM 676 C C . ARG A 1 89 ? -1.374 -10.635 26.048 1.00 73.56 89 ARG A C 1
ATOM 678 O O . ARG A 1 89 ? -1.393 -10.064 27.131 1.00 73.56 89 ARG A O 1
ATOM 685 N N . GLU A 1 90 ? -1.877 -10.098 24.938 1.00 80.69 90 GLU A N 1
ATOM 686 C CA . GLU A 1 90 ? -2.517 -8.777 24.916 1.00 80.69 90 GLU A CA 1
ATOM 687 C C . GLU A 1 90 ? -3.770 -8.734 25.795 1.00 80.69 90 GLU A C 1
ATOM 689 O O . GLU A 1 90 ? -3.945 -7.798 26.575 1.00 80.69 90 GLU A O 1
ATOM 694 N N . VAL A 1 91 ? -4.601 -9.778 25.740 1.00 84.56 91 VAL A N 1
ATOM 695 C CA . VAL A 1 91 ? -5.768 -9.915 26.620 1.00 84.56 91 VAL A CA 1
ATOM 696 C C . VAL A 1 91 ? -5.339 -9.961 28.090 1.00 84.56 91 VAL A C 1
ATOM 698 O O . VAL A 1 91 ? -5.932 -9.263 28.910 1.00 84.56 91 VAL A O 1
ATOM 701 N N . GLY A 1 92 ? -4.279 -10.705 28.424 1.00 83.81 92 GLY A N 1
ATOM 702 C CA . GLY A 1 92 ? -3.715 -10.739 29.778 1.00 83.81 92 GLY A CA 1
ATOM 703 C C . GLY A 1 92 ? -3.315 -9.353 30.295 1.00 83.81 92 GLY A C 1
ATOM 704 O O . GLY A 1 92 ? -3.733 -8.959 31.380 1.00 83.81 92 GLY A O 1
ATOM 705 N N . LEU A 1 93 ? -2.611 -8.562 29.478 1.00 88.81 93 LEU A N 1
ATOM 706 C CA . LEU A 1 93 ? -2.205 -7.197 29.844 1.00 88.81 93 LEU A CA 1
ATOM 707 C C . LEU A 1 93 ? -3.403 -6.279 30.132 1.00 88.81 93 LEU A C 1
ATOM 709 O O . LEU A 1 93 ? -3.340 -5.427 31.020 1.00 88.81 93 LEU A O 1
ATOM 713 N N . ILE A 1 94 ? -4.505 -6.451 29.399 1.00 89.88 94 ILE A N 1
ATOM 714 C CA . ILE A 1 94 ? -5.741 -5.698 29.637 1.00 89.88 94 ILE A CA 1
ATOM 715 C C . ILE A 1 94 ? -6.346 -6.081 30.994 1.00 89.88 94 ILE A C 1
ATOM 717 O O . ILE A 1 94 ? -6.746 -5.195 31.752 1.00 89.88 94 ILE A O 1
ATOM 721 N N . PHE A 1 95 ? -6.391 -7.373 31.330 1.00 88.50 95 PHE A N 1
ATOM 722 C CA . PHE A 1 95 ? -6.889 -7.834 32.629 1.00 88.50 95 PHE A CA 1
ATOM 723 C C . PHE A 1 95 ? -6.028 -7.346 33.796 1.00 88.50 95 PHE A C 1
ATOM 725 O O . PHE A 1 95 ? -6.583 -6.914 34.810 1.00 88.50 95 PHE A O 1
ATOM 732 N N . ASP A 1 96 ? -4.705 -7.334 33.647 1.00 87.31 96 ASP A N 1
ATOM 733 C CA . ASP A 1 96 ? -3.790 -6.823 34.672 1.00 87.31 96 ASP A CA 1
ATOM 734 C C . ASP A 1 96 ? -4.019 -5.325 34.914 1.00 87.31 96 ASP A C 1
ATOM 736 O O . ASP A 1 96 ? -4.174 -4.882 36.054 1.00 87.31 96 ASP A O 1
ATOM 740 N N . ALA A 1 97 ? -4.142 -4.538 33.840 1.00 88.81 97 ALA A N 1
ATOM 741 C CA . ALA A 1 97 ? -4.416 -3.107 33.935 1.00 88.81 97 ALA A CA 1
ATOM 742 C C . ALA A 1 97 ? -5.782 -2.811 34.581 1.00 88.81 97 ALA A C 1
ATOM 744 O O . ALA A 1 97 ? -5.911 -1.880 35.382 1.00 88.81 97 ALA A O 1
ATOM 745 N N . LEU A 1 98 ? -6.811 -3.601 34.258 1.00 88.56 98 LEU A N 1
ATOM 746 C CA . LEU A 1 98 ? -8.129 -3.486 34.887 1.00 88.56 98 LEU A CA 1
ATOM 747 C C . LEU A 1 98 ? -8.088 -3.872 36.370 1.00 88.56 98 LEU A C 1
ATOM 749 O O . LEU A 1 98 ? -8.722 -3.196 37.179 1.00 88.56 98 LEU A O 1
ATOM 753 N N . SER A 1 99 ? -7.323 -4.903 36.731 1.00 87.75 99 SER A N 1
ATOM 754 C CA . SER A 1 99 ? -7.159 -5.359 38.117 1.00 87.75 99 SER A CA 1
ATOM 755 C C . SER A 1 99 ? -6.427 -4.324 38.969 1.00 87.75 99 SER A C 1
ATOM 757 O O . SER A 1 99 ? -6.890 -3.984 40.057 1.00 87.75 99 SER A O 1
ATOM 759 N N . MET A 1 100 ? -5.349 -3.735 38.443 1.00 89.31 100 MET A N 1
ATOM 760 C CA . MET A 1 100 ? -4.640 -2.635 39.105 1.00 89.31 100 MET A CA 1
ATOM 761 C C . MET A 1 100 ? -5.589 -1.472 39.404 1.00 89.31 100 MET A C 1
ATOM 763 O O . MET A 1 100 ? -5.711 -1.058 40.554 1.00 89.31 100 MET A O 1
ATOM 767 N N . ARG A 1 101 ? -6.361 -1.020 38.410 1.00 84.88 101 ARG A N 1
ATOM 768 C CA . ARG A 1 101 ? -7.339 0.069 38.592 1.00 84.88 101 ARG A CA 1
ATOM 769 C C . ARG A 1 101 ? -8.482 -0.303 39.537 1.00 84.88 101 ARG A C 1
ATOM 771 O O . ARG A 1 101 ? -8.985 0.549 40.261 1.00 84.88 101 ARG A O 1
ATOM 778 N N . ALA A 1 102 ? -8.909 -1.563 39.544 1.00 87.56 102 ALA A N 1
ATOM 779 C CA . ALA A 1 102 ? -9.912 -2.039 40.489 1.00 87.56 102 ALA A CA 1
ATOM 780 C C . ALA A 1 102 ? -9.386 -2.017 41.934 1.00 87.56 102 ALA A C 1
ATOM 782 O O . ALA A 1 102 ? -10.148 -1.688 42.839 1.00 87.56 102 ALA A O 1
ATOM 783 N N . SER A 1 103 ? -8.095 -2.294 42.145 1.00 85.81 103 SER A N 1
ATOM 784 C CA . SER A 1 103 ? -7.464 -2.281 43.473 1.00 85.81 103 SER A CA 1
ATOM 785 C C . SER A 1 103 ? -7.304 -0.885 44.085 1.00 85.81 103 SER A C 1
ATOM 787 O O . SER A 1 103 ? -7.235 -0.757 45.304 1.00 85.81 103 SER A O 1
ATOM 789 N N . GLU A 1 104 ? -7.308 0.168 43.262 1.00 88.44 104 GLU A N 1
ATOM 790 C CA . GLU A 1 104 ? -7.192 1.564 43.713 1.00 88.44 104 GLU A CA 1
ATOM 791 C C . GLU A 1 104 ? -8.439 2.061 44.465 1.00 88.44 104 GLU A C 1
ATOM 793 O O . GLU A 1 104 ? -8.410 3.116 45.098 1.00 88.44 104 GLU A O 1
ATOM 798 N N . THR A 1 105 ? -9.552 1.324 44.400 1.00 88.19 105 THR A N 1
ATOM 799 C CA . THR A 1 105 ? -10.829 1.722 45.006 1.00 88.19 105 THR A CA 1
ATOM 800 C C . THR A 1 105 ? -11.428 0.578 45.817 1.00 88.19 105 THR A C 1
ATOM 802 O O . THR A 1 105 ? -11.395 -0.571 45.387 1.00 88.19 105 THR A O 1
ATOM 805 N N . ALA A 1 106 ? -12.027 0.887 46.972 1.00 83.19 106 ALA A N 1
ATOM 806 C CA . ALA A 1 106 ? -12.587 -0.125 47.877 1.00 83.19 106 ALA A CA 1
ATOM 807 C C . ALA A 1 106 ? -13.631 -1.040 47.198 1.00 83.19 106 ALA A C 1
ATOM 809 O O . ALA A 1 106 ? -13.642 -2.244 47.436 1.00 83.19 106 ALA A O 1
ATOM 810 N N . ASP A 1 107 ? -14.441 -0.484 46.287 1.00 89.38 107 ASP A N 1
ATOM 811 C CA . ASP A 1 107 ? -15.496 -1.211 45.563 1.00 89.38 107 ASP A CA 1
ATOM 812 C C . ASP A 1 107 ? -15.124 -1.557 44.108 1.00 89.38 107 ASP A C 1
ATOM 814 O O . ASP A 1 107 ? -15.974 -2.003 43.327 1.00 89.38 107 ASP A O 1
ATOM 818 N N . GLY A 1 108 ? -13.877 -1.319 43.690 1.00 86.56 108 GLY A N 1
ATOM 819 C CA . GLY A 1 108 ? -13.483 -1.397 42.280 1.00 86.56 108 GLY A CA 1
ATOM 820 C C . GLY A 1 108 ? -13.664 -2.785 41.680 1.00 86.56 108 GLY A C 1
ATOM 821 O O . GLY A 1 108 ? -14.195 -2.920 40.575 1.00 86.56 108 GLY A O 1
ATOM 822 N N . TYR A 1 109 ? -13.311 -3.826 42.436 1.00 87.31 109 TYR A N 1
ATOM 823 C CA . TYR A 1 109 ? -13.491 -5.214 42.010 1.00 87.31 109 TYR A CA 1
ATOM 824 C C . TYR A 1 109 ? -14.964 -5.618 41.901 1.00 87.31 109 TYR A C 1
ATOM 826 O O . TYR A 1 109 ? -15.325 -6.333 40.966 1.00 87.31 109 TYR A O 1
ATOM 834 N N . ALA A 1 110 ? -15.831 -5.137 42.798 1.00 86.19 110 ALA A N 1
ATOM 835 C CA . ALA A 1 110 ? -17.265 -5.417 42.735 1.00 86.19 110 ALA A CA 1
ATOM 836 C C . ALA A 1 110 ? -17.890 -4.811 41.468 1.00 86.19 110 ALA A C 1
ATOM 838 O O . ALA A 1 110 ? -18.584 -5.505 40.725 1.00 86.19 110 ALA A O 1
ATOM 839 N N . ARG A 1 111 ? -17.553 -3.550 41.162 1.00 87.38 111 ARG A N 1
ATOM 840 C CA . ARG A 1 111 ? -18.007 -2.863 39.941 1.00 87.38 111 ARG A CA 1
ATOM 841 C C . ARG A 1 111 ? -17.457 -3.507 38.672 1.00 87.38 111 ARG A C 1
ATOM 843 O O . ARG A 1 111 ? -18.179 -3.643 37.688 1.00 87.38 111 ARG A O 1
ATOM 850 N N . LEU A 1 112 ? -16.181 -3.896 38.670 1.00 88.62 112 LEU A N 1
ATOM 851 C CA . LEU A 1 112 ? -15.575 -4.588 37.532 1.00 88.62 112 LEU A CA 1
ATOM 852 C C . LEU A 1 112 ? -16.268 -5.934 37.283 1.00 88.62 112 LEU A C 1
ATOM 854 O O . LEU A 1 112 ? -16.640 -6.226 36.149 1.00 88.62 112 LEU A O 1
ATOM 858 N N . ARG A 1 113 ? -16.506 -6.714 38.343 1.00 86.75 113 ARG A N 1
ATOM 859 C CA . ARG A 1 113 ? -17.207 -8.001 38.278 1.00 86.75 113 ARG A CA 1
ATOM 860 C C . ARG A 1 113 ? -18.621 -7.861 37.720 1.00 86.75 113 ARG A C 1
ATOM 862 O O . ARG A 1 113 ? -18.991 -8.630 36.841 1.00 86.75 113 ARG A O 1
ATOM 869 N N . GLU A 1 114 ? -19.398 -6.892 38.196 1.00 88.56 114 GLU A N 1
ATOM 870 C CA . GLU A 1 114 ? -20.760 -6.649 37.703 1.00 88.56 114 GLU A CA 1
ATOM 871 C C . GLU A 1 114 ? -20.767 -6.316 36.204 1.00 88.56 114 GLU A C 1
ATOM 873 O O . GLU A 1 114 ? -21.544 -6.881 35.435 1.00 88.56 114 GLU A O 1
ATOM 878 N N . ARG A 1 115 ? -19.838 -5.460 35.761 1.00 89.06 115 ARG A N 1
ATOM 879 C CA . ARG A 1 115 ? -19.708 -5.086 34.345 1.00 89.06 115 ARG A CA 1
ATOM 880 C C . ARG A 1 115 ? -19.294 -6.263 33.470 1.00 89.06 115 ARG A C 1
ATOM 882 O O . ARG A 1 115 ? -19.818 -6.398 32.369 1.00 89.06 115 ARG A O 1
ATOM 889 N N . LEU A 1 116 ? -18.390 -7.117 33.952 1.00 88.38 116 LEU A N 1
ATOM 890 C CA . LEU A 1 116 ? -17.988 -8.330 33.239 1.00 88.38 116 LEU A CA 1
ATOM 891 C C . LEU A 1 116 ? -19.147 -9.328 33.129 1.00 88.38 116 LEU A C 1
ATOM 893 O O . LEU A 1 116 ? -19.397 -9.832 32.040 1.00 88.38 116 LEU A O 1
ATOM 897 N N . LEU A 1 117 ? -19.903 -9.552 34.208 1.00 85.75 117 LEU A N 1
ATOM 898 C CA . LEU A 1 117 ? -21.090 -10.417 34.186 1.00 85.75 117 LEU A CA 1
ATOM 899 C C . LEU A 1 117 ? -22.186 -9.874 33.259 1.00 85.75 117 LEU A C 1
ATOM 901 O O . LEU A 1 117 ? -22.844 -10.648 32.571 1.00 85.75 117 LEU A O 1
ATOM 905 N N . SER A 1 118 ? -22.358 -8.550 33.199 1.00 87.56 118 SER A N 1
ATOM 906 C CA . SER A 1 118 ? -23.304 -7.913 32.278 1.00 87.56 118 SER A CA 1
ATOM 907 C C . SER A 1 118 ? -22.859 -7.994 30.814 1.00 87.56 118 SER A C 1
ATOM 909 O O . SER A 1 118 ? -23.713 -8.139 29.943 1.00 87.56 118 SER A O 1
ATOM 911 N N . ALA A 1 119 ? -21.559 -7.882 30.529 1.00 86.81 119 ALA A N 1
ATOM 912 C CA . ALA A 1 119 ? -21.021 -7.964 29.170 1.00 86.81 119 ALA A CA 1
ATOM 913 C C . ALA A 1 119 ? -20.937 -9.407 28.646 1.00 86.81 119 ALA A C 1
ATOM 915 O O . ALA A 1 119 ? -21.056 -9.630 27.443 1.00 86.81 119 ALA A O 1
ATOM 916 N N . PHE A 1 120 ? -20.755 -10.380 29.543 1.00 86.00 120 PHE A N 1
ATOM 917 C CA . PHE A 1 120 ? -20.584 -11.795 29.214 1.00 86.00 120 PHE A CA 1
ATOM 918 C C . PHE A 1 120 ? -21.521 -12.678 30.059 1.00 86.00 120 PHE A C 1
ATOM 920 O O . PHE A 1 120 ? -21.049 -13.461 30.892 1.00 86.00 120 PHE A O 1
ATOM 927 N N . PRO A 1 121 ? -22.849 -12.595 29.847 1.00 77.75 121 PRO A N 1
ATOM 928 C CA . PRO A 1 121 ? -23.834 -13.319 30.656 1.00 77.75 121 PRO A CA 1
ATOM 929 C C . PRO A 1 121 ? -23.685 -14.848 30.567 1.00 77.75 121 PRO A C 1
ATOM 931 O O . PRO A 1 121 ? -23.964 -15.546 31.537 1.00 77.75 121 PRO A O 1
ATOM 934 N N . GLU A 1 122 ? -23.163 -15.367 29.450 1.00 78.19 122 GLU A N 1
ATOM 935 C CA . GLU A 1 122 ? -22.860 -16.793 29.217 1.00 78.19 122 GLU A CA 1
ATOM 936 C C . GLU A 1 122 ? -21.893 -17.380 30.270 1.00 78.19 122 GLU A C 1
ATOM 938 O O . GLU A 1 122 ? -21.943 -18.563 30.593 1.00 78.19 122 GLU A O 1
ATOM 943 N N . THR A 1 123 ? -21.019 -16.550 30.851 1.00 66.12 123 THR A N 1
ATOM 944 C CA . THR A 1 123 ? -20.006 -16.985 31.833 1.00 66.12 123 THR A CA 1
ATOM 945 C C . THR A 1 123 ? -20.541 -17.069 33.261 1.00 66.12 123 THR A C 1
ATOM 947 O O . THR A 1 123 ? -19.923 -17.702 34.118 1.00 66.12 123 THR A O 1
ATOM 950 N N . ALA A 1 124 ? -21.719 -16.491 33.521 1.00 59.75 124 ALA A N 1
ATOM 951 C CA . ALA A 1 124 ? -22.358 -16.518 34.834 1.00 59.75 124 ALA A CA 1
ATOM 952 C C . ALA A 1 124 ? -22.786 -17.938 35.259 1.00 59.75 124 ALA A C 1
ATOM 954 O O . ALA A 1 124 ? -22.973 -18.188 36.448 1.00 59.75 124 ALA A O 1
ATOM 955 N N . GLY A 1 125 ? -22.910 -18.869 34.302 1.00 54.81 125 GLY A N 1
ATOM 956 C CA . GLY A 1 125 ? -23.283 -20.267 34.535 1.00 54.81 125 GLY A CA 1
ATOM 957 C C . GLY A 1 125 ? -22.118 -21.236 34.783 1.00 54.81 125 GLY A C 1
ATOM 958 O O . GLY A 1 125 ? -22.366 -22.375 35.165 1.00 54.81 125 GLY A O 1
ATOM 959 N N . CYS A 1 126 ? -20.852 -20.826 34.622 1.00 50.00 126 CYS A N 1
ATOM 960 C CA . CYS A 1 126 ? -19.683 -21.701 34.827 1.00 50.00 126 CYS A CA 1
ATOM 961 C C . CYS A 1 126 ? -19.221 -21.794 36.296 1.00 50.00 126 CYS A C 1
ATOM 963 O O . CYS A 1 126 ? -18.042 -22.004 36.579 1.00 50.00 126 CYS A O 1
ATOM 965 N N . ALA A 1 127 ? -20.134 -21.667 37.257 1.00 52.34 127 ALA A N 1
ATOM 966 C CA . ALA A 1 127 ? -19.867 -22.049 38.639 1.00 52.34 127 ALA A CA 1
ATOM 967 C C . ALA A 1 127 ? -20.082 -23.567 38.784 1.00 52.34 127 ALA A C 1
ATOM 969 O O . ALA A 1 127 ? -21.156 -24.010 39.181 1.00 52.34 127 ALA A O 1
ATOM 970 N N . GLY A 1 128 ? -19.079 -24.374 38.418 1.00 48.75 128 GLY A N 1
ATOM 971 C CA . GLY A 1 128 ? -19.215 -25.833 38.466 1.00 48.75 128 GLY A CA 1
ATOM 972 C C . GLY A 1 128 ? -17.939 -26.647 38.241 1.00 48.75 128 GLY A C 1
ATOM 973 O O . GLY A 1 128 ? -17.906 -27.456 37.323 1.00 48.75 128 GLY A O 1
ATOM 974 N N . SER A 1 129 ? -16.897 -26.423 39.049 1.00 37.28 129 SER A N 1
ATOM 975 C CA . SER A 1 129 ? -16.219 -27.470 39.849 1.00 37.28 129 SER A CA 1
ATOM 976 C C . SER A 1 129 ? -14.869 -26.970 40.386 1.00 37.28 129 SER A C 1
ATOM 978 O O . SER A 1 129 ? -14.035 -26.519 39.601 1.00 37.28 129 SER A O 1
ATOM 980 N N . PRO A 1 130 ? -14.609 -27.074 41.702 1.00 44.19 130 PRO A N 1
ATOM 981 C CA . PRO A 1 130 ? -13.285 -26.843 42.258 1.00 44.19 130 PRO A CA 1
ATOM 982 C C . PRO A 1 130 ? -12.390 -28.029 41.876 1.00 44.19 130 PRO A C 1
ATOM 984 O O . PRO A 1 130 ? -12.598 -29.144 42.350 1.00 44.19 130 PRO A O 1
ATOM 987 N N . VAL A 1 131 ? -11.395 -27.811 41.015 1.00 43.75 131 VAL A N 1
ATOM 988 C CA . VAL A 1 131 ? -10.275 -28.754 40.911 1.00 43.75 131 VAL A CA 1
ATOM 989 C C . VAL A 1 131 ? -9.410 -28.529 42.143 1.00 43.75 131 VAL A C 1
ATOM 991 O O . VAL A 1 131 ? -8.944 -27.419 42.397 1.00 43.75 131 VAL A O 1
ATOM 994 N N . ALA A 1 132 ? -9.312 -29.586 42.943 1.00 40.41 132 ALA A N 1
ATOM 995 C CA . ALA A 1 132 ? -8.672 -29.624 44.240 1.00 40.41 132 ALA A CA 1
ATOM 996 C C . ALA A 1 132 ? -7.261 -29.024 44.212 1.00 40.41 132 ALA A C 1
ATOM 998 O O . ALA A 1 132 ? -6.430 -29.362 43.370 1.00 40.41 132 ALA A O 1
ATOM 999 N N . ALA A 1 133 ? -7.001 -28.161 45.191 1.00 47.41 133 ALA A N 1
ATOM 1000 C CA . ALA A 1 133 ? -5.660 -27.887 45.659 1.00 47.41 133 ALA A CA 1
ATOM 1001 C C . ALA A 1 133 ? -5.114 -29.178 46.286 1.00 47.41 133 ALA A C 1
ATOM 1003 O O . ALA A 1 133 ? -5.484 -29.522 47.406 1.00 47.41 133 ALA A O 1
ATOM 1004 N N . GLU A 1 134 ? -4.267 -29.900 45.557 1.00 39.78 134 GLU A N 1
ATOM 1005 C CA . GLU A 1 134 ? -3.387 -30.900 46.154 1.00 39.78 134 GLU A CA 1
ATOM 1006 C C . GLU A 1 134 ? -2.013 -30.255 46.339 1.00 39.78 134 GLU A C 1
ATOM 1008 O O . GLU A 1 134 ? -1.244 -30.040 45.403 1.00 39.78 134 GLU A O 1
ATOM 1013 N N . THR A 1 135 ? -1.765 -29.856 47.581 1.00 46.12 135 THR A N 1
ATOM 1014 C CA . THR A 1 135 ? -0.453 -29.530 48.125 1.00 46.12 135 THR A CA 1
ATOM 1015 C C . THR A 1 135 ? 0.455 -30.751 48.012 1.00 46.12 135 THR A C 1
ATOM 1017 O O . THR A 1 135 ? 0.204 -31.759 48.669 1.00 46.12 135 THR A O 1
ATOM 1020 N N . ALA A 1 136 ? 1.522 -30.650 47.223 1.00 40.97 136 ALA A N 1
ATOM 1021 C CA . ALA A 1 136 ? 2.648 -31.573 47.286 1.00 40.97 136 ALA A CA 1
ATOM 1022 C C . ALA A 1 136 ? 3.781 -30.910 48.087 1.00 40.97 136 ALA A C 1
ATOM 1024 O O . ALA A 1 136 ? 4.542 -30.107 47.550 1.00 40.97 136 ALA A O 1
ATOM 1025 N N . GLU A 1 137 ? 3.852 -31.225 49.381 1.00 42.38 137 GLU A N 1
ATOM 1026 C CA . GLU A 1 137 ? 5.101 -31.190 50.148 1.00 42.38 137 GLU A CA 1
ATOM 1027 C C . GLU A 1 137 ? 5.884 -32.477 49.851 1.00 42.38 137 GLU A C 1
ATOM 1029 O O . GLU A 1 137 ? 5.336 -33.572 50.003 1.00 42.38 137 GLU A O 1
ATOM 1034 N N . ILE A 1 138 ? 7.157 -32.335 49.468 1.00 44.81 138 ILE A N 1
ATOM 1035 C CA . ILE A 1 138 ? 8.253 -33.263 49.798 1.00 44.81 138 ILE A CA 1
ATOM 1036 C C . ILE A 1 138 ? 9.465 -32.406 50.159 1.00 44.81 138 ILE A C 1
ATOM 1038 O O . ILE A 1 138 ? 9.763 -31.474 49.375 1.00 44.81 138 ILE A O 1
#

pLDDT: mean 75.61, std 17.86, range [36.25, 92.62]

Radius of gyration: 29.03 Å; chains: 1; bounding box: 43×45×76 Å

Secondary structure (DSSP, 8-state):
-HHHHHHTT--HHHHHHHHT--HHHHHHHHTTPPPS-HHHHHHHHHHTTS-HHHHHH-BTTB-SS--TT-SSS-----S----HHHHHHHHHHHHHHHHHHHHTSTTHHHHHHHHHHHH-GGGGG-------------

Foldseek 3Di:
DVVLCVVLVNDLVNLCVQLVHDSVVSVVQQQQDDDPDLSSLVSNCVVSVHDSCCQPVNPPPDHSRDHPPPPDDDDPPPPPPVPVVVVVVVVVVVVVVQVVVLVVDPCSVVVVVVVCCVVCVVCVPPPDDDPDPDDDDD